Protein AF-A0A938MQ25-F1 (afdb_monomer_lite)

Sequence (168 aa):
AALLAAAAMLLTGCCTPAQARRSIEWHVLLVIAAALGVGTALEKTGAASAIAGVMLGLVQDNPWLVLAMVYLVTTCFTELVTNNAAAALVFPIAMNTAERLGVNPMPFIACIMIAASASFATPIGYQTNLMVYGPGGYRFSDYFRIGIPLNISIGIVAVLLAPLAWGF

pLDDT: mean 87.12, std 5.25, range [68.19, 96.12]

Secondary structure (DSSP, 8-state):
-HHHHHHHHHHTTSS-HHHHHHT--HHHHHHHHHHHHHHHHHHHTTHHHHHHHHHHHHHTT-HHHHHHHHHHHHHHHHTTS-HHHHHHHHHHHHHHHHHHHTS-SHHHHHHHHHHHH---S-SSS-HHHHHHHTTTT--HHHHHHHHHHHHHHHHHHHHHHHHHHH--

Structure (mmCIF, N/CA/C/O backbone):
data_AF-A0A938MQ25-F1
#
_entry.id   AF-A0A938MQ25-F1
#
loop_
_atom_site.group_PDB
_atom_site.id
_atom_site.type_symbol
_atom_site.label_atom_id
_atom_site.label_alt_id
_atom_site.label_comp_id
_atom_site.label_asym_id
_atom_site.label_entity_id
_atom_site.label_seq_id
_atom_site.pdbx_PDB_ins_code
_atom_site.Cartn_x
_atom_site.Cartn_y
_atom_site.Cartn_z
_atom_site.occupancy
_atom_site.B_iso_or_equiv
_atom_site.auth_seq_id
_atom_site.auth_comp_id
_atom_site.auth_asym_id
_atom_site.auth_atom_id
_atom_site.pdbx_PDB_model_num
ATOM 1 N N . ALA A 1 1 ? -18.513 15.174 1.798 1.00 81.75 1 ALA A N 1
ATOM 2 C CA . ALA A 1 1 ? -19.273 14.069 2.427 1.00 81.75 1 ALA A CA 1
ATOM 3 C C . ALA A 1 1 ? -18.786 13.755 3.847 1.00 81.75 1 ALA A C 1
ATOM 5 O O . ALA A 1 1 ? -19.567 13.928 4.772 1.00 81.75 1 ALA A O 1
ATOM 6 N N . ALA A 1 2 ? -17.515 13.378 4.054 1.00 87.31 2 ALA A N 1
ATOM 7 C CA . ALA A 1 2 ? -17.002 12.954 5.370 1.00 87.31 2 ALA A CA 1
ATOM 8 C C . ALA A 1 2 ? -17.216 13.970 6.517 1.00 87.31 2 ALA A C 1
ATOM 10 O O . ALA A 1 2 ? -17.708 13.595 7.576 1.00 87.31 2 ALA A O 1
ATOM 11 N N . LEU A 1 3 ? -16.936 15.264 6.298 1.00 91.12 3 LEU A N 1
ATOM 12 C CA . LEU A 1 3 ? -17.159 16.312 7.313 1.00 91.12 3 LEU A CA 1
ATOM 13 C C . LEU A 1 3 ? -18.640 16.490 7.682 1.00 91.12 3 LEU A C 1
ATOM 15 O O . LEU A 1 3 ? -18.961 16.700 8.846 1.00 91.12 3 LEU A O 1
ATOM 19 N N . LEU A 1 4 ? -19.541 16.367 6.702 1.00 94.12 4 LEU A N 1
ATOM 20 C CA . LEU A 1 4 ? -20.986 16.451 6.936 1.00 94.12 4 LEU A CA 1
ATOM 21 C C . LEU A 1 4 ? -21.484 15.250 7.743 1.00 94.12 4 LEU A C 1
ATOM 23 O O . LEU A 1 4 ? -22.269 15.430 8.666 1.00 94.12 4 LEU A O 1
ATOM 27 N N . ALA A 1 5 ? -20.990 14.045 7.444 1.00 93.00 5 ALA A N 1
ATOM 28 C CA . ALA A 1 5 ? -21.310 12.847 8.216 1.00 93.00 5 ALA A CA 1
ATOM 29 C C . ALA A 1 5 ? -20.801 12.951 9.666 1.00 93.00 5 ALA A C 1
ATOM 31 O O . ALA A 1 5 ? -21.541 12.649 10.598 1.00 93.00 5 ALA A O 1
ATOM 32 N N . ALA A 1 6 ? -19.575 13.448 9.870 1.00 92.12 6 ALA A N 1
ATOM 33 C CA . ALA A 1 6 ? -19.028 13.690 11.205 1.00 92.12 6 ALA A CA 1
ATOM 34 C C . ALA A 1 6 ? -19.843 14.740 11.985 1.00 92.12 6 ALA A C 1
ATOM 36 O O . ALA A 1 6 ? -20.158 14.530 13.156 1.00 92.12 6 ALA A O 1
ATOM 37 N N . ALA A 1 7 ? -20.239 15.839 11.333 1.00 93.06 7 ALA A N 1
ATOM 38 C CA . ALA A 1 7 ? -21.101 16.853 11.936 1.00 93.06 7 ALA A CA 1
ATOM 39 C C . ALA A 1 7 ? -22.481 16.282 12.298 1.00 93.06 7 ALA A C 1
ATOM 41 O O . ALA A 1 7 ? -22.959 16.496 13.408 1.00 93.06 7 ALA A O 1
ATOM 42 N N . ALA A 1 8 ? -23.093 15.500 11.405 1.00 96.00 8 ALA A N 1
ATOM 43 C CA . ALA A 1 8 ? -24.369 14.841 11.661 1.00 96.00 8 ALA A CA 1
ATOM 44 C C . ALA A 1 8 ? -24.287 13.876 12.855 1.00 96.00 8 ALA A C 1
ATOM 46 O O . ALA A 1 8 ? -25.165 13.908 13.711 1.00 96.00 8 ALA A O 1
ATOM 47 N N . MET A 1 9 ? -23.221 13.077 12.970 1.00 95.31 9 MET A N 1
ATOM 48 C CA . MET A 1 9 ? -22.991 12.160 14.101 1.00 95.31 9 MET A CA 1
ATOM 49 C C . MET A 1 9 ? -22.878 12.885 15.452 1.00 95.31 9 MET A C 1
ATOM 51 O O . MET A 1 9 ? -23.326 12.358 16.469 1.00 95.31 9 MET A O 1
ATOM 55 N N . LEU A 1 10 ? -22.296 14.090 15.468 1.00 94.44 10 LEU A N 1
ATOM 56 C CA . LEU A 1 10 ? -22.218 14.930 16.668 1.00 94.44 10 LEU A CA 1
ATOM 57 C C . LEU A 1 10 ? -23.571 15.574 16.996 1.00 94.44 10 LEU A C 1
ATOM 59 O O . LEU A 1 10 ? -23.991 15.559 18.149 1.00 94.44 10 LEU A O 1
ATOM 63 N N . LEU A 1 11 ? -24.266 16.110 15.987 1.00 95.25 11 LEU A N 1
ATOM 64 C CA . LEU A 1 11 ? -25.567 16.770 16.155 1.00 95.25 11 LEU A CA 1
ATOM 65 C C . LEU A 1 11 ? -26.676 15.795 16.573 1.00 95.25 11 LEU A C 1
ATOM 67 O O . LEU A 1 11 ? -27.559 16.163 17.339 1.00 95.25 11 LEU A O 1
ATOM 71 N N . THR A 1 12 ? -26.622 14.553 16.092 1.00 96.12 12 THR A N 1
ATOM 72 C CA . THR A 1 12 ? -27.578 13.485 16.435 1.00 96.12 12 THR A CA 1
ATOM 73 C C . THR A 1 12 ? -27.237 12.763 17.740 1.00 96.12 12 THR A C 1
ATOM 75 O O . THR A 1 12 ? -28.007 11.919 18.188 1.00 96.12 12 THR A O 1
ATOM 78 N N . GLY A 1 13 ? -26.098 13.078 18.369 1.00 91.62 13 GLY A N 1
ATOM 79 C CA . GLY A 1 13 ? -25.671 12.455 19.623 1.00 91.62 13 GLY A CA 1
ATOM 80 C C . GLY A 1 13 ? -25.177 11.011 19.485 1.00 91.62 13 GLY A C 1
ATOM 81 O O . GLY A 1 13 ? -24.945 10.357 20.499 1.00 91.62 13 GLY A O 1
ATOM 82 N N . CYS A 1 14 ? -24.964 10.507 18.263 1.00 94.06 14 CYS A N 1
ATOM 83 C CA . CYS A 1 14 ? -24.379 9.182 18.030 1.00 94.06 14 CYS A CA 1
ATOM 84 C C . CYS A 1 14 ? -22.942 9.066 18.567 1.00 94.06 14 CYS A C 1
ATOM 86 O O . CYS A 1 14 ? -22.477 7.965 18.854 1.00 94.06 14 CYS A O 1
ATOM 88 N N . CYS A 1 15 ? -22.226 10.187 18.686 1.00 93.44 15 CYS A N 1
ATOM 89 C CA . CYS A 1 15 ? -20.8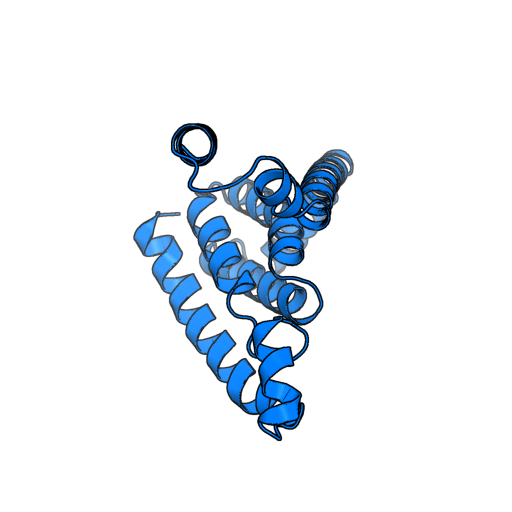61 10.240 19.194 1.00 93.44 15 CYS A CA 1
ATOM 90 C C . CYS A 1 15 ? -20.654 11.489 20.058 1.00 93.44 15 CYS A C 1
ATOM 92 O O . CYS A 1 15 ? -21.105 12.581 19.714 1.00 93.44 15 CYS A O 1
ATOM 94 N N . THR A 1 16 ? -19.934 11.349 21.171 1.00 94.19 16 THR A N 1
ATOM 95 C CA . THR A 1 16 ? -19.534 12.497 21.998 1.00 94.19 16 THR A CA 1
ATOM 96 C C . THR A 1 16 ? -18.340 13.239 21.379 1.00 94.19 16 THR A C 1
ATOM 98 O O . THR A 1 16 ? -17.487 12.612 20.744 1.00 94.19 16 THR A O 1
ATOM 101 N N . PRO A 1 17 ? -18.170 14.552 21.631 1.00 91.88 17 PRO A N 1
ATOM 102 C CA . PRO A 1 17 ? -16.990 15.291 21.170 1.00 91.88 17 PRO A CA 1
ATOM 103 C C . PRO A 1 17 ? -15.659 14.666 21.624 1.00 91.88 17 PRO A C 1
ATOM 105 O O . PRO A 1 17 ? -14.666 14.700 20.898 1.00 91.88 17 PRO A O 1
ATOM 108 N N . ALA A 1 18 ? -15.636 14.053 22.814 1.00 92.00 18 ALA A N 1
ATOM 109 C CA . ALA A 1 18 ? -14.462 13.360 23.335 1.00 92.00 18 ALA A CA 1
ATOM 110 C C . ALA A 1 18 ? -14.138 12.081 22.543 1.00 92.00 18 ALA A C 1
ATOM 112 O O . ALA A 1 18 ? -12.972 11.841 22.229 1.00 92.00 18 ALA A O 1
ATOM 113 N N . GLN A 1 19 ? -15.152 11.280 22.193 1.00 91.19 19 GLN A N 1
ATOM 114 C CA . GLN A 1 19 ? -14.985 10.100 21.337 1.00 91.19 19 GLN A CA 1
ATOM 115 C C . GLN A 1 19 ? -14.527 10.501 19.932 1.00 91.19 19 GLN A C 1
ATOM 117 O O . GLN A 1 19 ? -13.548 9.944 19.445 1.00 91.19 19 GLN A O 1
ATOM 122 N N . ALA A 1 20 ? -15.145 11.526 19.336 1.00 89.94 20 ALA A N 1
ATOM 123 C CA . ALA A 1 20 ? -14.769 12.035 18.017 1.00 89.94 20 ALA A CA 1
ATOM 124 C C . ALA A 1 20 ? -13.315 12.534 17.969 1.00 89.94 20 ALA A C 1
ATOM 126 O O . ALA A 1 20 ? -12.604 12.321 16.991 1.00 89.94 20 ALA A O 1
ATOM 127 N N . ARG A 1 21 ? -12.833 13.174 19.041 1.00 89.50 21 ARG A N 1
ATOM 128 C CA . ARG A 1 21 ? -11.434 13.614 19.123 1.00 89.50 21 ARG A CA 1
ATOM 129 C C . ARG A 1 21 ? -10.461 12.450 19.323 1.00 89.50 21 ARG A C 1
ATOM 131 O O . ARG A 1 21 ? -9.347 12.509 18.810 1.00 89.50 21 ARG A O 1
ATOM 138 N N . ARG A 1 22 ? -10.863 11.405 20.055 1.00 89.62 22 ARG A N 1
ATOM 139 C CA . ARG A 1 22 ? -10.059 10.185 20.259 1.00 89.62 22 ARG A CA 1
ATOM 140 C C . ARG A 1 22 ? -10.003 9.288 19.024 1.00 89.62 22 ARG A C 1
ATOM 142 O O . ARG A 1 22 ? -9.018 8.582 18.869 1.00 89.62 22 ARG A O 1
ATOM 149 N N . SER A 1 23 ? -11.011 9.328 18.152 1.00 88.62 23 SER A N 1
ATOM 150 C CA . SER A 1 23 ? -11.017 8.560 16.900 1.00 88.62 23 SER A CA 1
ATOM 151 C C . SER A 1 23 ? -10.078 9.119 15.825 1.00 88.62 23 SER A C 1
ATOM 153 O O . SER A 1 23 ? -9.952 8.520 14.763 1.00 88.62 23 SER A O 1
ATOM 155 N N . ILE A 1 24 ? -9.439 10.272 16.057 1.00 89.56 24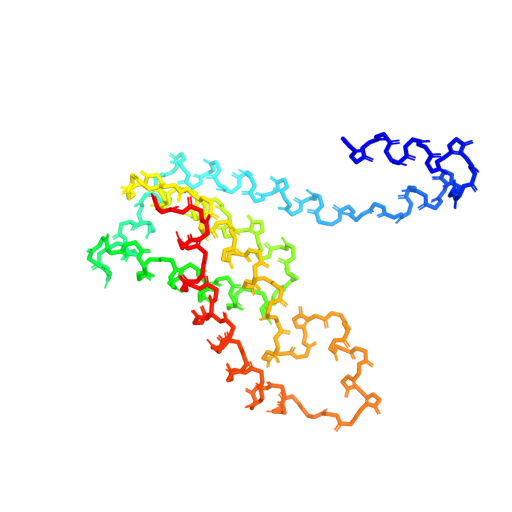 ILE A N 1
ATOM 156 C CA . ILE A 1 24 ? -8.471 10.839 15.115 1.00 89.56 24 ILE A CA 1
ATOM 157 C C . ILE A 1 24 ? -7.145 10.085 15.234 1.00 89.56 24 ILE A C 1
ATOM 159 O O . ILE A 1 24 ? -6.434 10.199 16.235 1.00 89.56 24 ILE A O 1
ATOM 163 N N . GLU A 1 25 ? -6.768 9.377 14.172 1.00 86.31 25 GLU A N 1
ATOM 164 C CA . GLU A 1 25 ? -5.464 8.724 14.059 1.00 86.31 25 GLU A CA 1
ATOM 165 C C . GLU A 1 25 ? -4.373 9.725 13.652 1.00 86.31 25 GLU A C 1
ATOM 167 O O . GLU A 1 25 ? -3.963 9.817 12.493 1.00 86.31 25 GLU A O 1
ATOM 172 N N . TRP A 1 26 ? -3.870 10.489 14.625 1.00 89.12 26 TRP A N 1
ATOM 173 C CA . TRP A 1 26 ? -2.824 11.498 14.399 1.00 89.12 26 TRP A CA 1
ATOM 174 C C . TRP A 1 26 ? -1.571 10.939 13.726 1.00 89.12 26 TRP A C 1
ATOM 176 O O . TRP A 1 26 ? -0.967 11.617 12.900 1.00 89.12 26 TRP A O 1
ATOM 186 N N . HIS A 1 27 ? -1.198 9.699 14.046 1.00 83.25 27 HIS A N 1
ATOM 187 C CA . HIS A 1 27 ? -0.048 9.044 13.431 1.00 83.25 27 HIS A CA 1
ATOM 188 C C . HIS A 1 27 ? -0.218 8.907 11.910 1.00 83.25 27 HIS A C 1
ATOM 190 O O . HIS A 1 27 ? 0.690 9.256 11.164 1.00 83.25 27 HIS A O 1
ATOM 196 N N . VAL A 1 28 ? -1.400 8.495 11.440 1.00 82.38 28 VAL A N 1
ATOM 197 C CA . VAL A 1 28 ? -1.693 8.370 10.004 1.00 82.38 28 VAL A CA 1
ATOM 198 C C . VAL A 1 28 ? -1.664 9.734 9.318 1.00 82.38 28 VAL A C 1
ATOM 200 O O . VAL A 1 28 ? -1.046 9.873 8.266 1.00 82.38 28 VAL A O 1
ATOM 203 N N . LEU A 1 29 ? -2.260 10.761 9.933 1.00 86.62 29 LEU A N 1
ATOM 204 C CA . LEU A 1 29 ? -2.239 12.122 9.385 1.00 86.62 29 LEU A CA 1
ATOM 205 C C . LEU A 1 29 ? -0.811 12.665 9.235 1.00 86.62 29 LEU A C 1
ATOM 207 O O . LEU A 1 29 ? -0.484 13.264 8.210 1.00 86.62 29 LEU A O 1
ATOM 211 N N . LEU A 1 30 ? 0.047 12.427 10.230 1.00 88.81 30 LEU A N 1
ATOM 212 C CA . LEU A 1 30 ? 1.454 12.825 10.186 1.00 88.81 30 LEU A CA 1
ATOM 213 C C . LEU A 1 30 ? 2.226 12.078 9.097 1.00 88.81 30 LEU A C 1
ATOM 215 O O . LEU A 1 30 ? 3.029 12.692 8.400 1.00 88.81 30 LEU A O 1
ATOM 219 N N . VAL A 1 31 ? 1.967 10.780 8.918 1.00 83.06 31 VAL A N 1
ATOM 220 C CA . VAL A 1 31 ? 2.612 9.992 7.862 1.00 83.06 31 VAL A CA 1
ATOM 221 C C . VAL A 1 31 ? 2.181 10.461 6.473 1.00 83.06 31 VAL A C 1
ATOM 223 O O . VAL A 1 31 ? 3.036 10.610 5.606 1.00 83.06 31 VAL A O 1
ATOM 226 N N . ILE A 1 32 ? 0.898 10.772 6.262 1.00 81.56 32 ILE A N 1
ATOM 227 C CA . ILE A 1 32 ? 0.420 11.347 4.994 1.00 81.56 32 ILE A CA 1
ATOM 228 C C . ILE A 1 32 ? 1.108 12.692 4.726 1.00 81.56 32 ILE A C 1
ATOM 230 O O . ILE A 1 32 ? 1.630 12.909 3.635 1.00 81.56 32 ILE A O 1
ATOM 234 N N . ALA A 1 33 ? 1.167 13.582 5.723 1.00 86.44 33 ALA A N 1
ATOM 235 C CA . ALA A 1 33 ? 1.837 14.875 5.584 1.00 86.44 33 ALA A CA 1
ATOM 236 C C . ALA A 1 33 ? 3.335 14.720 5.258 1.00 86.44 33 ALA A C 1
ATOM 238 O O . ALA A 1 33 ? 3.850 15.391 4.362 1.00 86.44 33 ALA A O 1
ATOM 239 N N . ALA A 1 34 ? 4.023 13.802 5.943 1.00 85.94 34 ALA A N 1
ATOM 240 C CA . ALA A 1 34 ? 5.420 13.484 5.676 1.00 85.94 34 ALA A CA 1
ATOM 241 C C . ALA A 1 34 ? 5.611 12.906 4.268 1.00 85.94 34 ALA A C 1
ATOM 243 O O . ALA A 1 34 ? 6.531 13.317 3.569 1.00 85.94 34 ALA A O 1
ATOM 244 N N . ALA A 1 35 ? 4.730 12.010 3.822 1.00 81.44 35 ALA A N 1
ATOM 245 C CA . ALA A 1 35 ? 4.806 11.405 2.500 1.00 81.44 35 ALA A CA 1
ATOM 246 C C . ALA A 1 35 ? 4.602 12.424 1.368 1.00 81.44 35 ALA A C 1
ATOM 248 O O . ALA A 1 35 ? 5.333 12.385 0.382 1.00 81.44 35 ALA A O 1
ATOM 249 N N . LEU A 1 36 ? 3.688 13.387 1.529 1.00 82.00 36 LEU A N 1
ATOM 250 C CA . LEU A 1 36 ? 3.546 14.513 0.596 1.00 82.00 36 LEU A CA 1
ATOM 251 C C . LEU A 1 36 ? 4.813 15.386 0.565 1.00 82.00 36 LEU A C 1
ATOM 253 O O . LEU A 1 36 ? 5.267 15.797 -0.508 1.00 82.00 36 LEU A O 1
ATOM 257 N N . GLY A 1 37 ? 5.425 15.626 1.730 1.00 85.88 37 GLY A N 1
ATOM 258 C CA . GLY A 1 37 ? 6.711 16.319 1.839 1.00 85.88 37 GLY A CA 1
ATOM 259 C C . GLY A 1 37 ? 7.850 15.570 1.139 1.00 85.88 37 GLY A C 1
ATOM 260 O O . GLY A 1 37 ? 8.600 16.172 0.371 1.00 85.88 37 GLY A O 1
ATOM 261 N N . VAL A 1 38 ? 7.943 14.252 1.341 1.00 82.38 38 VAL A N 1
ATOM 262 C CA . VAL A 1 38 ? 8.909 13.369 0.668 1.00 82.38 38 VAL A CA 1
ATOM 263 C C . VAL A 1 38 ? 8.669 13.353 -0.838 1.00 82.38 38 VAL A C 1
ATOM 265 O O . VAL A 1 38 ? 9.625 13.512 -1.587 1.00 82.38 38 VAL A O 1
ATOM 268 N N . GLY A 1 39 ? 7.419 13.242 -1.293 1.00 75.81 39 GLY A N 1
ATOM 269 C CA . GLY A 1 39 ? 7.066 13.314 -2.713 1.00 75.81 39 GLY A CA 1
ATOM 270 C C . GLY A 1 39 ? 7.562 14.607 -3.359 1.00 75.81 39 GLY A C 1
ATOM 271 O O . GLY A 1 39 ? 8.272 14.565 -4.361 1.00 75.81 39 GLY A O 1
ATOM 272 N N . THR A 1 40 ? 7.306 15.745 -2.708 1.00 81.75 40 THR A N 1
ATOM 273 C CA . THR A 1 40 ? 7.781 17.062 -3.168 1.00 81.75 40 THR A CA 1
ATOM 274 C C . THR A 1 40 ? 9.312 17.142 -3.193 1.00 81.75 40 THR A C 1
ATOM 276 O O . THR A 1 40 ? 9.903 17.727 -4.101 1.00 81.75 40 THR A O 1
ATOM 279 N N . ALA A 1 41 ? 9.986 16.570 -2.191 1.00 84.50 41 ALA A N 1
ATOM 280 C CA . ALA A 1 41 ? 11.445 16.535 -2.139 1.00 84.50 41 ALA A CA 1
ATOM 281 C C . ALA A 1 41 ? 12.034 15.646 -3.247 1.00 84.50 41 ALA A C 1
ATOM 283 O O . ALA A 1 41 ? 13.007 16.039 -3.890 1.00 84.50 41 ALA A O 1
ATOM 284 N N . LEU A 1 42 ? 11.437 14.480 -3.509 1.00 80.06 42 LEU A N 1
ATOM 285 C CA . LEU A 1 42 ? 11.841 13.575 -4.587 1.00 80.06 42 LEU A CA 1
ATOM 286 C C . LEU A 1 42 ? 11.661 14.214 -5.968 1.00 80.06 42 LEU A C 1
ATOM 288 O O . LEU A 1 42 ? 12.502 14.011 -6.843 1.00 80.06 42 LEU A O 1
ATOM 292 N N . GLU A 1 43 ? 10.604 15.000 -6.158 1.00 78.81 43 GLU A N 1
ATOM 293 C CA . GLU A 1 43 ? 10.366 15.754 -7.388 1.00 78.81 43 GLU A CA 1
ATOM 294 C C . GLU A 1 43 ? 11.420 16.856 -7.575 1.00 78.81 43 GLU A C 1
ATOM 296 O O . GLU A 1 43 ? 12.126 16.876 -8.582 1.00 78.81 43 GLU A O 1
ATOM 301 N N . LYS A 1 44 ? 11.627 17.707 -6.558 1.00 85.88 44 LYS A N 1
ATOM 302 C CA . LYS A 1 44 ? 12.608 18.810 -6.607 1.00 85.88 44 LYS A CA 1
ATOM 303 C C . LYS A 1 44 ? 14.053 18.348 -6.779 1.00 85.88 44 LYS A C 1
ATOM 305 O O . LYS A 1 44 ? 14.845 19.043 -7.405 1.00 85.88 44 LYS A O 1
ATOM 310 N N . THR A 1 45 ? 14.413 17.207 -6.196 1.00 88.50 45 THR A N 1
ATOM 311 C CA . THR A 1 45 ? 15.765 16.630 -6.313 1.00 88.50 45 THR A CA 1
ATOM 312 C C . THR A 1 45 ? 15.975 15.862 -7.616 1.00 88.50 45 THR A C 1
ATOM 314 O O . THR A 1 45 ? 17.102 15.479 -7.917 1.00 88.50 45 THR A O 1
ATOM 317 N N . GLY A 1 46 ? 14.912 15.595 -8.382 1.00 81.56 46 GLY A N 1
ATOM 318 C CA . GLY A 1 46 ? 14.962 14.706 -9.542 1.00 81.56 46 GLY A CA 1
ATOM 319 C C . GLY A 1 46 ? 15.098 13.220 -9.181 1.00 81.56 46 GLY A C 1
ATOM 320 O O . GLY A 1 46 ? 15.218 12.382 -10.074 1.00 81.56 46 GLY A O 1
ATOM 321 N N . ALA A 1 47 ? 15.040 12.852 -7.898 1.00 81.25 47 ALA A N 1
ATOM 322 C CA . ALA A 1 47 ? 15.116 11.461 -7.462 1.00 81.25 47 ALA A CA 1
ATOM 323 C C . ALA A 1 47 ? 13.899 10.641 -7.923 1.00 81.25 47 ALA A C 1
ATOM 325 O O . ALA A 1 47 ? 14.074 9.515 -8.382 1.00 81.25 47 ALA A O 1
ATOM 326 N N . ALA A 1 48 ? 12.686 11.211 -7.892 1.00 74.50 48 ALA A N 1
ATOM 327 C CA . ALA A 1 48 ? 11.491 10.567 -8.459 1.00 74.50 48 ALA A CA 1
ATOM 328 C C . ALA A 1 48 ? 11.698 10.231 -9.943 1.00 74.50 48 ALA A C 1
ATOM 330 O O . ALA A 1 48 ? 11.378 9.139 -10.407 1.00 74.50 48 ALA A O 1
ATOM 331 N N . SER A 1 49 ? 12.319 11.164 -10.663 1.00 75.81 49 SER A N 1
ATOM 332 C CA . SER A 1 49 ? 12.665 11.023 -12.070 1.00 75.81 49 SER A CA 1
ATOM 333 C C . SER A 1 49 ? 13.698 9.918 -12.326 1.00 75.81 49 SER A C 1
ATOM 335 O O . SER A 1 49 ? 13.560 9.159 -13.285 1.00 75.81 49 SER A O 1
ATOM 337 N N . ALA A 1 50 ? 14.703 9.791 -11.457 1.00 81.94 50 ALA A N 1
ATOM 338 C CA . ALA A 1 50 ? 15.693 8.719 -11.524 1.00 81.94 50 ALA A CA 1
ATOM 339 C C . ALA A 1 50 ? 15.080 7.344 -11.207 1.00 81.94 50 ALA A C 1
ATOM 341 O O . ALA A 1 50 ? 15.308 6.394 -11.951 1.00 81.94 50 ALA A O 1
ATOM 342 N N . ILE A 1 51 ? 14.262 7.246 -10.152 1.00 78.56 51 ILE A N 1
ATOM 343 C CA . ILE A 1 51 ? 13.570 6.007 -9.761 1.00 78.56 51 ILE A CA 1
ATOM 344 C C . ILE A 1 51 ? 12.648 5.543 -10.887 1.00 78.56 51 ILE A C 1
ATOM 346 O O . ILE A 1 51 ? 12.741 4.394 -11.313 1.00 78.56 51 ILE A O 1
ATOM 350 N N . ALA A 1 52 ? 11.820 6.443 -11.421 1.00 73.06 52 ALA A N 1
ATOM 351 C CA . ALA A 1 52 ? 10.958 6.127 -12.550 1.00 73.06 52 ALA A CA 1
ATOM 352 C C . ALA A 1 52 ? 11.778 5.697 -13.775 1.00 73.06 52 ALA A C 1
ATOM 354 O O . ALA A 1 52 ? 11.421 4.724 -14.420 1.00 73.06 52 ALA A O 1
ATOM 355 N N . GLY A 1 53 ? 12.908 6.351 -14.069 1.00 78.00 53 GLY A N 1
ATOM 356 C CA . GLY A 1 53 ? 13.804 5.940 -15.156 1.00 78.00 53 GLY A CA 1
ATOM 357 C C . GLY A 1 53 ? 14.378 4.529 -14.981 1.00 78.00 53 GLY A C 1
ATOM 358 O O . GLY A 1 53 ? 14.414 3.765 -15.940 1.00 78.00 53 GLY A O 1
ATOM 359 N N . VAL A 1 54 ? 14.773 4.151 -13.760 1.00 82.38 54 VAL A N 1
ATOM 360 C CA . VAL A 1 54 ? 15.233 2.785 -13.452 1.00 82.38 54 VAL A CA 1
ATOM 361 C C . VAL A 1 54 ? 14.096 1.777 -13.610 1.00 82.38 54 VAL A C 1
ATOM 363 O O . VAL A 1 54 ? 14.291 0.744 -14.245 1.00 82.38 54 VAL A O 1
ATOM 366 N N . MET A 1 55 ? 12.908 2.076 -13.073 1.00 76.44 55 MET A N 1
ATOM 367 C CA . MET A 1 55 ? 11.740 1.201 -13.209 1.00 76.44 55 MET A CA 1
ATOM 368 C C . MET A 1 55 ? 11.387 1.012 -14.686 1.00 76.44 55 MET A C 1
ATOM 370 O O . MET A 1 55 ? 11.331 -0.116 -15.158 1.00 76.44 55 MET A O 1
ATOM 374 N N . LEU A 1 56 ? 11.244 2.101 -15.441 1.00 77.06 56 LEU A N 1
ATOM 375 C CA . LEU A 1 56 ? 10.920 2.077 -16.866 1.00 77.06 56 LEU A CA 1
ATOM 376 C C . LEU A 1 56 ? 11.985 1.357 -17.702 1.00 77.06 56 LEU A C 1
ATOM 378 O O . LEU A 1 56 ? 11.637 0.561 -18.569 1.00 77.06 56 LEU A O 1
ATOM 382 N N . GLY A 1 57 ? 13.271 1.542 -17.388 1.00 79.19 57 GLY A N 1
ATOM 383 C CA . GLY A 1 57 ? 14.368 0.836 -18.052 1.00 79.19 57 GLY A CA 1
ATOM 384 C C . GLY A 1 57 ? 14.355 -0.681 -17.828 1.00 79.19 57 GLY A C 1
ATOM 385 O O . GLY A 1 57 ? 14.757 -1.432 -18.714 1.00 79.19 57 GLY A O 1
ATOM 386 N N . LEU A 1 58 ? 13.856 -1.148 -16.678 1.00 79.00 58 LEU A N 1
ATOM 387 C CA . LEU A 1 58 ? 13.711 -2.578 -16.382 1.00 79.00 58 LEU A CA 1
ATOM 388 C C . LEU A 1 58 ? 12.515 -3.222 -17.097 1.00 79.00 58 LEU A C 1
ATOM 390 O O . LEU A 1 58 ? 12.555 -4.419 -17.373 1.00 79.00 58 LEU A O 1
ATOM 394 N N . VAL A 1 59 ? 11.457 -2.455 -17.383 1.00 79.69 59 VAL A N 1
ATOM 395 C CA . VAL A 1 59 ? 10.184 -2.972 -17.930 1.00 79.69 59 VAL A CA 1
ATOM 396 C C . VAL A 1 59 ? 9.759 -2.365 -19.272 1.00 79.69 59 VAL A C 1
ATOM 398 O O . VAL A 1 59 ? 8.624 -2.563 -19.702 1.00 79.69 59 VAL A O 1
ATOM 401 N N . GLN A 1 60 ? 10.690 -1.707 -19.971 1.00 78.62 60 GLN A N 1
ATOM 402 C CA . GLN A 1 60 ? 10.547 -1.211 -21.349 1.00 78.62 60 GLN A CA 1
ATOM 403 C C . GLN A 1 60 ? 9.279 -0.372 -21.575 1.00 78.62 60 GLN A C 1
ATOM 405 O O . GLN A 1 60 ? 8.548 -0.592 -22.538 1.00 78.62 60 GLN A O 1
ATOM 410 N N . ASP A 1 61 ? 8.984 0.546 -20.652 1.00 78.62 61 ASP A N 1
ATOM 411 C CA . ASP A 1 61 ? 7.818 1.444 -20.713 1.00 78.62 61 ASP A CA 1
ATOM 412 C C . ASP A 1 61 ? 6.443 0.744 -20.803 1.00 78.62 61 ASP A C 1
ATOM 414 O O . ASP A 1 61 ? 5.441 1.382 -21.116 1.00 78.62 61 ASP A O 1
ATOM 418 N N . ASN A 1 62 ? 6.340 -0.560 -20.510 1.00 87.19 62 ASN A N 1
ATOM 419 C CA . ASN A 1 62 ? 5.058 -1.265 -20.554 1.00 87.19 62 ASN A CA 1
ATOM 420 C C . ASN A 1 62 ? 4.197 -0.920 -19.316 1.00 87.19 62 ASN A C 1
ATOM 422 O O . ASN A 1 62 ? 4.548 -1.345 -18.207 1.00 87.19 62 ASN A O 1
ATOM 426 N N . PRO A 1 63 ? 3.037 -0.241 -19.468 1.00 86.44 63 PRO A N 1
ATOM 427 C CA . PRO A 1 63 ? 2.231 0.217 -18.332 1.00 86.44 63 PRO A CA 1
ATOM 428 C C . PRO A 1 63 ? 1.772 -0.913 -17.403 1.00 86.44 63 PRO A C 1
ATOM 430 O O . PRO A 1 63 ? 1.715 -0.728 -16.189 1.00 86.44 63 PRO A O 1
ATOM 433 N N . TRP A 1 64 ? 1.511 -2.107 -17.945 1.00 90.44 64 TRP A N 1
ATOM 434 C CA . TRP A 1 64 ? 1.107 -3.279 -17.162 1.00 90.44 64 TRP A CA 1
ATOM 435 C C . TRP A 1 64 ? 2.222 -3.776 -16.246 1.00 90.44 64 TRP A C 1
ATOM 437 O O . TRP A 1 64 ? 1.983 -4.112 -15.086 1.00 90.44 64 TRP A O 1
ATOM 447 N N . LEU A 1 65 ? 3.451 -3.819 -16.759 1.00 89.56 65 LEU A N 1
ATOM 448 C CA . LEU A 1 65 ? 4.599 -4.303 -15.998 1.00 89.56 65 LEU A CA 1
ATOM 449 C C . LEU A 1 65 ? 5.021 -3.296 -14.927 1.00 89.56 65 LEU A C 1
ATOM 451 O O . LEU A 1 65 ? 5.381 -3.678 -13.814 1.00 89.56 65 LEU A O 1
ATOM 455 N N . VAL A 1 66 ? 4.919 -2.005 -15.238 1.00 89.75 66 VAL A N 1
ATOM 456 C CA . VAL A 1 66 ? 5.164 -0.931 -14.276 1.00 89.75 66 VAL A CA 1
ATOM 457 C C . VAL A 1 66 ? 4.111 -0.947 -13.166 1.00 89.75 66 VAL A C 1
ATOM 459 O O . VAL A 1 66 ? 4.459 -0.846 -11.990 1.00 89.75 66 VAL A O 1
ATOM 462 N N . LEU A 1 67 ? 2.837 -1.168 -13.507 1.00 91.00 67 LEU A N 1
ATOM 463 C CA . LEU A 1 67 ? 1.762 -1.343 -12.529 1.00 91.00 67 LEU A CA 1
ATOM 464 C C . LEU A 1 67 ? 2.020 -2.542 -11.604 1.00 91.00 67 LEU A C 1
ATOM 466 O O . LEU A 1 67 ? 1.899 -2.417 -10.385 1.00 91.00 67 LEU A O 1
ATOM 470 N N . ALA A 1 68 ? 2.439 -3.680 -12.165 1.00 91.69 68 ALA A N 1
ATOM 471 C CA . ALA A 1 68 ? 2.817 -4.860 -11.389 1.00 91.69 68 ALA A CA 1
ATOM 472 C C . ALA A 1 68 ? 4.004 -4.587 -10.450 1.00 91.69 68 ALA A C 1
ATOM 474 O O . ALA A 1 68 ? 4.004 -5.035 -9.303 1.00 91.69 68 ALA A O 1
ATOM 475 N N . MET A 1 69 ? 4.994 -3.815 -10.903 1.00 89.75 69 MET A N 1
ATOM 476 C CA . MET A 1 69 ? 6.133 -3.420 -10.076 1.00 89.75 69 MET A CA 1
ATOM 477 C C . MET A 1 69 ? 5.703 -2.513 -8.914 1.00 89.75 69 MET A C 1
ATOM 479 O O . MET A 1 69 ? 6.110 -2.747 -7.779 1.00 89.75 69 MET A O 1
ATOM 483 N N . VAL A 1 70 ? 4.838 -1.524 -9.164 1.00 90.81 70 VAL A N 1
ATOM 484 C CA . VAL A 1 70 ? 4.275 -0.651 -8.117 1.00 90.81 70 VAL A CA 1
ATOM 485 C C . VAL A 1 70 ? 3.465 -1.456 -7.098 1.00 90.81 70 VAL A C 1
ATOM 487 O O . VAL A 1 70 ? 3.595 -1.225 -5.893 1.00 90.81 70 VAL A O 1
ATOM 490 N N . TYR A 1 71 ? 2.668 -2.426 -7.556 1.00 92.88 71 TYR A N 1
ATOM 491 C CA . TYR A 1 71 ? 1.950 -3.345 -6.673 1.00 92.88 71 TYR A CA 1
ATOM 492 C C . TYR A 1 71 ? 2.929 -4.113 -5.776 1.00 92.88 71 TYR A C 1
ATOM 494 O O . TYR A 1 71 ? 2.785 -4.099 -4.556 1.00 92.88 71 TYR A O 1
ATOM 502 N N . LEU A 1 72 ? 3.969 -4.715 -6.364 1.00 90.50 72 LEU A N 1
ATOM 503 C CA . LEU A 1 72 ? 4.963 -5.501 -5.632 1.00 90.50 72 LEU A CA 1
ATOM 504 C C . LEU A 1 72 ? 5.696 -4.661 -4.583 1.00 90.50 72 LEU A C 1
ATOM 506 O O . LEU A 1 72 ? 5.807 -5.087 -3.435 1.00 90.50 72 LEU A O 1
ATOM 510 N N . VAL A 1 73 ? 6.142 -3.453 -4.945 1.00 88.81 73 VAL A N 1
ATOM 511 C CA . VAL A 1 73 ? 6.760 -2.523 -3.989 1.00 88.81 73 VAL A CA 1
ATOM 512 C C . VAL A 1 73 ? 5.783 -2.214 -2.856 1.00 88.81 73 VAL A C 1
ATOM 514 O O . VAL A 1 73 ? 6.156 -2.311 -1.692 1.00 88.81 73 VAL A O 1
ATOM 517 N N . THR A 1 74 ? 4.521 -1.917 -3.165 1.00 90.88 74 THR A N 1
ATOM 518 C CA . THR A 1 74 ? 3.518 -1.609 -2.136 1.00 90.88 74 THR A CA 1
ATOM 519 C C . THR A 1 74 ? 3.298 -2.784 -1.185 1.00 90.88 74 THR A C 1
ATOM 521 O O . THR A 1 74 ? 3.321 -2.588 0.029 1.00 90.88 74 THR A O 1
ATOM 524 N N . THR A 1 75 ? 3.154 -4.007 -1.705 1.00 90.31 75 THR A N 1
ATOM 525 C CA . THR A 1 75 ? 3.015 -5.214 -0.880 1.00 90.31 75 THR A CA 1
ATOM 526 C C . THR A 1 75 ? 4.255 -5.443 -0.013 1.00 90.31 75 THR A C 1
ATOM 528 O O . THR A 1 75 ? 4.130 -5.743 1.167 1.00 90.31 75 THR A O 1
ATOM 531 N N . CYS A 1 76 ? 5.469 -5.232 -0.526 1.00 88.00 76 CYS A N 1
ATOM 532 C CA . CYS A 1 76 ? 6.669 -5.337 0.308 1.00 88.00 76 CYS A CA 1
ATOM 533 C C . CYS A 1 76 ? 6.670 -4.320 1.459 1.00 88.00 76 CYS A C 1
ATOM 535 O O . CYS A 1 76 ? 7.005 -4.674 2.586 1.00 88.00 76 CYS A O 1
ATOM 537 N N . PHE A 1 77 ? 6.277 -3.071 1.204 1.00 85.62 77 PHE A N 1
ATOM 538 C CA . PHE A 1 77 ? 6.215 -2.044 2.246 1.00 85.62 77 PHE A CA 1
ATOM 539 C C . PHE A 1 77 ? 5.101 -2.313 3.267 1.00 85.62 77 PHE A C 1
ATOM 541 O O . PHE A 1 77 ? 5.309 -2.088 4.459 1.00 85.62 77 PHE A O 1
ATOM 548 N N . THR A 1 78 ? 3.947 -2.823 2.829 1.00 86.56 78 THR A N 1
ATOM 549 C CA . THR A 1 78 ? 2.799 -3.092 3.713 1.00 86.56 78 THR A CA 1
ATOM 550 C C . THR A 1 78 ? 3.015 -4.264 4.668 1.00 86.56 78 THR A C 1
ATOM 552 O O . THR A 1 78 ? 2.336 -4.371 5.682 1.00 86.56 78 THR A O 1
ATOM 555 N N . GLU A 1 79 ? 3.948 -5.158 4.348 1.00 84.31 79 GLU A N 1
ATOM 556 C CA . GLU A 1 79 ? 4.325 -6.277 5.218 1.00 84.31 79 GLU A CA 1
ATOM 557 C C . GLU A 1 79 ? 5.373 -5.862 6.270 1.00 84.31 79 GLU A C 1
ATOM 559 O O . GLU A 1 79 ? 5.616 -6.581 7.237 1.00 84.31 79 GLU A O 1
ATOM 564 N N . LEU A 1 80 ? 6.006 -4.695 6.095 1.00 77.81 80 LEU A N 1
ATOM 565 C CA . LEU A 1 80 ? 7.051 -4.167 6.982 1.00 77.81 80 LEU A CA 1
ATOM 566 C C . LEU A 1 80 ? 6.558 -3.019 7.872 1.00 77.81 80 LEU A C 1
ATOM 568 O O . LEU A 1 80 ? 7.078 -2.812 8.968 1.00 77.81 80 LEU A O 1
ATOM 572 N N . VAL A 1 81 ? 5.590 -2.247 7.384 1.00 80.88 81 VAL A N 1
ATOM 573 C CA . VAL A 1 81 ? 5.056 -1.034 8.017 1.00 80.88 81 VAL A CA 1
ATOM 574 C C . VAL A 1 81 ? 3.525 -1.107 8.015 1.00 80.88 81 VAL A C 1
ATOM 576 O O . VAL A 1 81 ? 2.937 -2.025 7.460 1.00 80.88 81 VAL A O 1
ATOM 579 N N . THR A 1 82 ? 2.845 -0.141 8.631 1.00 82.81 82 THR A N 1
ATOM 580 C CA . THR A 1 82 ? 1.381 -0.058 8.580 1.00 82.81 82 THR A CA 1
ATOM 581 C C . THR A 1 82 ? 0.878 0.206 7.157 1.00 82.81 82 THR A C 1
ATOM 583 O O . THR A 1 82 ? 1.457 1.005 6.419 1.00 82.81 82 THR A O 1
ATOM 586 N N . ASN A 1 83 ? -0.255 -0.403 6.794 1.00 86.75 83 ASN A N 1
ATOM 587 C CA . ASN A 1 83 ? -0.880 -0.274 5.470 1.00 86.75 83 ASN A CA 1
ATOM 588 C C . ASN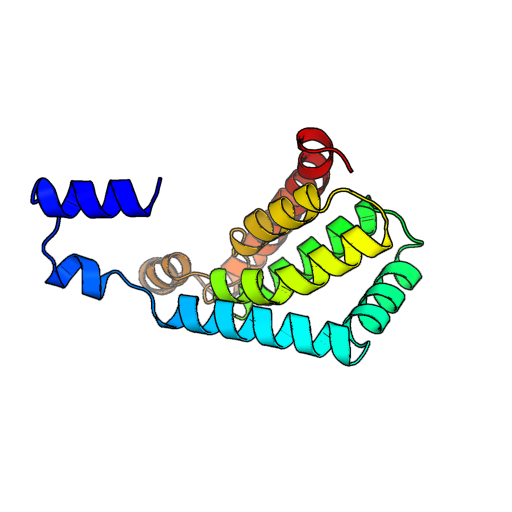 A 1 83 ? -1.036 1.184 5.012 1.00 86.75 83 ASN A C 1
ATOM 590 O O . ASN A 1 83 ? -0.676 1.545 3.891 1.00 86.75 83 ASN A O 1
ATOM 594 N N . ASN A 1 84 ? -1.513 2.047 5.912 1.00 83.62 84 ASN A N 1
ATOM 595 C CA . ASN A 1 84 ? -1.710 3.466 5.620 1.00 83.62 84 ASN A CA 1
ATOM 596 C C . ASN A 1 84 ? -0.382 4.184 5.336 1.00 83.62 84 ASN A C 1
ATOM 598 O O . ASN A 1 84 ? -0.326 5.051 4.465 1.00 83.62 84 ASN A O 1
ATOM 602 N N . ALA A 1 85 ? 0.692 3.818 6.044 1.00 79.62 85 ALA A N 1
ATOM 603 C CA . ALA A 1 85 ? 2.014 4.386 5.817 1.00 79.62 85 ALA A CA 1
ATOM 604 C C . ALA A 1 85 ? 2.626 3.916 4.494 1.00 79.62 85 ALA A C 1
ATOM 606 O O . ALA A 1 85 ? 3.172 4.732 3.752 1.00 79.62 85 ALA A O 1
ATOM 607 N N . ALA A 1 86 ? 2.491 2.626 4.178 1.00 86.00 86 ALA A N 1
ATOM 608 C CA . ALA A 1 86 ? 2.944 2.060 2.913 1.00 86.00 86 ALA A CA 1
ATOM 609 C C . ALA A 1 86 ? 2.250 2.737 1.720 1.00 86.00 86 ALA A C 1
ATOM 611 O O . ALA A 1 86 ? 2.922 3.217 0.807 1.00 86.00 86 ALA A O 1
ATOM 612 N N . ALA A 1 87 ? 0.919 2.865 1.766 1.00 88.31 87 ALA A N 1
ATOM 613 C CA . ALA A 1 87 ? 0.151 3.539 0.723 1.00 88.31 87 ALA A CA 1
ATOM 614 C C . ALA A 1 87 ? 0.580 5.003 0.545 1.00 88.31 87 ALA A C 1
ATOM 616 O O . ALA A 1 87 ? 0.818 5.439 -0.580 1.00 88.31 87 ALA A O 1
ATOM 617 N N . ALA A 1 88 ? 0.731 5.748 1.646 1.00 84.06 88 ALA A N 1
ATOM 618 C CA . ALA A 1 88 ? 1.156 7.144 1.598 1.00 84.06 88 ALA A CA 1
ATOM 619 C C . ALA A 1 88 ? 2.544 7.302 0.955 1.00 84.06 88 ALA A C 1
ATOM 621 O O . ALA A 1 88 ? 2.738 8.198 0.139 1.00 84.06 88 ALA A O 1
ATOM 622 N N . LEU A 1 89 ? 3.490 6.418 1.284 1.00 81.88 89 LEU A N 1
ATOM 623 C CA . LEU A 1 89 ? 4.862 6.466 0.778 1.00 81.88 89 LEU A CA 1
ATOM 624 C C . LEU A 1 89 ? 4.959 6.119 -0.713 1.00 81.88 89 LEU A C 1
ATOM 626 O O . LEU A 1 89 ? 5.722 6.759 -1.437 1.00 81.88 89 LEU A O 1
ATOM 630 N N . VAL A 1 90 ? 4.193 5.130 -1.183 1.00 87.88 90 VAL A N 1
ATOM 631 C CA . VAL A 1 90 ? 4.258 4.674 -2.584 1.00 87.88 90 VAL A CA 1
ATOM 632 C C . VAL A 1 90 ? 3.418 5.546 -3.523 1.00 87.88 90 VAL A C 1
ATOM 634 O O . VAL A 1 90 ? 3.764 5.694 -4.696 1.00 87.88 90 VAL A O 1
ATOM 637 N N . PHE A 1 91 ? 2.366 6.195 -3.019 1.00 88.50 91 PHE A N 1
ATOM 638 C CA . PHE A 1 91 ? 1.507 7.096 -3.792 1.00 88.50 91 PHE A CA 1
ATOM 639 C C . PHE A 1 91 ? 2.258 8.130 -4.661 1.00 88.50 91 PHE A C 1
ATOM 641 O O . PHE A 1 91 ? 2.003 8.167 -5.867 1.00 88.50 91 PHE A O 1
ATOM 648 N N . PRO A 1 92 ? 3.205 8.942 -4.139 1.00 83.38 92 PRO A N 1
ATOM 649 C CA . PRO A 1 92 ? 3.910 9.928 -4.962 1.00 83.38 92 PRO A CA 1
ATOM 650 C C . PRO A 1 92 ? 4.763 9.291 -6.067 1.00 83.38 92 PRO A C 1
ATOM 652 O O . PRO A 1 92 ? 4.889 9.866 -7.148 1.00 83.38 92 PRO A O 1
ATOM 655 N N . ILE A 1 93 ? 5.322 8.100 -5.825 1.00 83.62 93 ILE A N 1
ATOM 656 C CA . ILE A 1 93 ? 6.111 7.356 -6.817 1.00 83.62 93 ILE A CA 1
ATOM 657 C C . ILE A 1 93 ? 5.197 6.894 -7.956 1.00 83.62 93 ILE A C 1
ATOM 659 O O . ILE A 1 93 ? 5.517 7.084 -9.128 1.00 83.62 93 ILE A O 1
ATOM 663 N N . ALA A 1 94 ? 4.035 6.338 -7.616 1.00 88.44 94 ALA A N 1
ATOM 664 C CA . ALA A 1 94 ? 3.057 5.863 -8.585 1.00 88.44 94 ALA A CA 1
ATOM 665 C C . ALA A 1 94 ? 2.476 6.990 -9.450 1.00 88.44 94 ALA A C 1
ATOM 667 O O . ALA A 1 94 ? 2.394 6.833 -10.666 1.00 88.44 94 ALA A O 1
ATOM 668 N N . MET A 1 95 ? 2.151 8.137 -8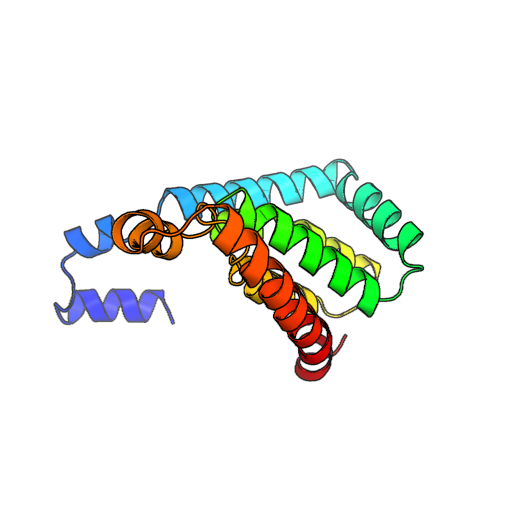.844 1.00 87.06 95 MET A N 1
ATOM 669 C CA . MET A 1 95 ? 1.692 9.332 -9.563 1.00 87.06 95 MET A CA 1
ATOM 670 C C . MET A 1 95 ? 2.720 9.800 -10.599 1.00 87.06 95 MET A C 1
ATOM 672 O O . MET A 1 95 ? 2.401 9.902 -11.780 1.00 87.06 95 MET A O 1
ATOM 676 N N . ASN A 1 96 ? 3.976 9.988 -10.179 1.00 83.06 96 ASN A N 1
ATOM 677 C CA . ASN A 1 96 ? 5.060 10.406 -11.076 1.00 83.06 96 ASN A CA 1
ATOM 678 C C . ASN A 1 96 ? 5.316 9.390 -12.200 1.00 83.06 96 ASN A C 1
ATOM 680 O O . ASN A 1 96 ? 5.674 9.755 -13.319 1.00 83.06 96 ASN A O 1
ATOM 684 N N . THR A 1 97 ? 5.166 8.099 -11.903 1.00 85.06 97 THR A N 1
ATOM 685 C CA . THR A 1 97 ? 5.391 7.040 -12.889 1.00 85.06 97 THR A CA 1
ATOM 686 C C . THR A 1 97 ? 4.278 7.011 -13.939 1.00 85.06 97 THR A C 1
ATOM 688 O O . THR A 1 97 ? 4.572 6.890 -15.126 1.00 85.06 97 THR A O 1
ATOM 691 N N . ALA A 1 98 ? 3.019 7.184 -13.523 1.00 88.25 98 ALA A N 1
ATOM 692 C CA . ALA A 1 98 ? 1.883 7.297 -14.436 1.00 88.25 98 ALA A CA 1
ATOM 693 C C . ALA A 1 98 ? 2.000 8.535 -15.343 1.00 88.25 98 ALA A C 1
ATOM 695 O O . ALA A 1 98 ? 1.832 8.422 -16.555 1.00 88.25 98 ALA A O 1
ATOM 696 N N . GLU A 1 99 ? 2.387 9.687 -14.782 1.00 86.69 99 GLU A N 1
ATOM 697 C CA . GLU A 1 99 ? 2.625 10.916 -15.554 1.00 86.69 99 GLU A CA 1
ATOM 698 C C . GLU A 1 99 ? 3.721 10.739 -16.610 1.00 86.69 99 GLU A C 1
ATOM 700 O O . GLU A 1 99 ? 3.556 11.165 -17.751 1.00 86.69 99 GLU A O 1
ATOM 705 N N . ARG A 1 100 ? 4.822 10.058 -16.268 1.00 83.19 100 ARG A N 1
ATOM 706 C CA . ARG A 1 100 ? 5.914 9.768 -17.212 1.00 83.19 100 ARG A CA 1
ATOM 707 C C . ARG A 1 100 ? 5.514 8.825 -18.338 1.00 83.19 100 ARG A C 1
ATOM 709 O O . ARG A 1 100 ? 5.988 8.992 -19.456 1.00 83.19 100 ARG A O 1
ATOM 716 N N . LEU A 1 101 ? 4.656 7.853 -18.041 1.00 86.50 101 LEU A N 1
ATOM 717 C CA . LEU A 1 101 ? 4.075 6.953 -19.036 1.00 86.50 101 LEU A CA 1
ATOM 718 C C . LEU A 1 101 ? 2.985 7.629 -19.883 1.00 86.50 101 LEU A C 1
ATOM 720 O O . LEU A 1 101 ? 2.564 7.059 -20.887 1.00 86.50 101 LEU A O 1
ATOM 724 N N . GLY A 1 102 ? 2.515 8.818 -19.490 1.00 87.06 102 GLY A N 1
ATOM 725 C CA . GLY A 1 102 ? 1.404 9.500 -20.149 1.00 87.06 102 GLY A CA 1
ATOM 726 C C . GLY A 1 102 ? 0.068 8.767 -19.995 1.00 87.06 102 GLY A C 1
ATOM 727 O O . GLY A 1 102 ? -0.799 8.912 -20.852 1.00 87.06 102 GLY A O 1
ATOM 728 N N . VAL A 1 103 ? -0.084 7.973 -18.930 1.00 90.50 103 VAL A N 1
ATOM 729 C CA . VAL A 1 103 ? -1.286 7.175 -18.645 1.00 90.50 103 VAL A CA 1
ATOM 730 C C . VAL A 1 103 ? -2.045 7.730 -17.443 1.00 90.50 103 VAL A C 1
ATOM 732 O O . VAL A 1 103 ? -1.504 8.437 -16.591 1.00 90.50 103 VAL A O 1
ATOM 735 N N . ASN A 1 104 ? -3.318 7.375 -17.347 1.00 91.94 104 ASN A N 1
ATOM 736 C CA . ASN A 1 104 ? -4.185 7.641 -16.220 1.00 91.94 104 ASN A CA 1
ATOM 737 C C . ASN A 1 104 ? -3.569 7.059 -14.930 1.00 91.94 104 ASN A C 1
ATOM 739 O O . ASN A 1 104 ? -3.240 5.871 -14.883 1.00 91.94 104 ASN A O 1
ATOM 743 N N . PRO A 1 105 ? -3.429 7.851 -13.851 1.00 91.12 105 PRO A N 1
ATOM 744 C CA . PRO A 1 105 ? -2.914 7.363 -12.572 1.00 91.12 105 PRO A CA 1
ATOM 745 C C . PRO A 1 105 ? -3.915 6.496 -11.791 1.00 91.12 105 PRO A C 1
ATOM 747 O O . PRO A 1 105 ? -3.516 5.800 -10.856 1.00 91.12 105 PRO A O 1
ATOM 750 N N . MET A 1 106 ? -5.208 6.501 -12.139 1.00 93.12 106 MET A N 1
ATOM 751 C CA . MET A 1 106 ? -6.247 5.779 -11.388 1.00 93.12 106 MET A CA 1
ATOM 752 C C . MET A 1 106 ? -5.973 4.273 -11.206 1.00 93.12 106 MET A C 1
ATOM 754 O O . MET A 1 106 ? -6.089 3.807 -10.069 1.00 93.12 106 MET A O 1
ATOM 758 N N . PRO A 1 107 ? -5.555 3.502 -12.234 1.00 92.94 107 PRO A N 1
ATOM 759 C CA . PRO A 1 107 ? -5.181 2.098 -12.060 1.00 92.94 107 PRO A CA 1
ATOM 760 C C . PRO A 1 107 ? -4.057 1.889 -11.040 1.00 92.94 107 PRO A C 1
ATOM 762 O O . PRO A 1 107 ? -4.105 0.939 -10.258 1.00 92.94 107 PRO A O 1
ATOM 765 N N . PHE A 1 108 ? -3.072 2.792 -11.005 1.00 92.62 108 PHE A N 1
ATOM 766 C CA . PHE A 1 108 ? -1.961 2.734 -10.056 1.00 92.62 108 PHE A CA 1
ATOM 767 C C . PHE A 1 108 ? -2.427 2.986 -8.628 1.00 92.62 108 PHE A C 1
ATOM 769 O O . PHE A 1 108 ? -2.078 2.230 -7.723 1.00 92.62 108 PHE A O 1
ATOM 776 N N . ILE A 1 109 ? -3.263 4.006 -8.430 1.00 92.75 109 ILE A N 1
ATOM 777 C CA . ILE A 1 109 ? -3.836 4.328 -7.120 1.00 92.75 109 ILE A CA 1
ATOM 778 C C . ILE A 1 109 ? -4.702 3.163 -6.624 1.00 92.75 109 ILE A C 1
ATOM 780 O O . ILE A 1 109 ? -4.569 2.745 -5.474 1.00 92.75 109 ILE A O 1
ATOM 784 N N . ALA A 1 110 ? -5.545 2.592 -7.489 1.00 93.44 110 ALA A N 1
ATOM 785 C CA . ALA A 1 110 ? -6.356 1.420 -7.165 1.00 93.44 110 ALA A CA 1
ATOM 786 C C . ALA A 1 110 ? -5.492 0.213 -6.772 1.00 93.44 110 ALA A C 1
ATOM 788 O O . ALA A 1 110 ? -5.752 -0.421 -5.748 1.00 93.44 110 ALA A O 1
ATOM 789 N N . CYS A 1 111 ? -4.425 -0.064 -7.527 1.00 92.94 111 CYS A N 1
ATOM 790 C CA . CYS A 1 111 ? -3.486 -1.130 -7.189 1.00 92.94 111 CYS A CA 1
ATOM 791 C C . CYS A 1 111 ? -2.787 -0.889 -5.851 1.00 92.94 111 CYS A C 1
ATOM 793 O O . CYS A 1 111 ? -2.681 -1.831 -5.076 1.00 92.94 111 CYS A O 1
ATOM 795 N N . ILE A 1 112 ? -2.366 0.342 -5.539 1.00 93.62 112 ILE A N 1
ATOM 796 C CA . ILE A 1 112 ? -1.776 0.672 -4.232 1.00 93.62 112 ILE A CA 1
ATOM 797 C C . ILE A 1 112 ? -2.776 0.402 -3.106 1.00 93.62 112 ILE A C 1
ATOM 799 O O . ILE A 1 112 ? -2.412 -0.213 -2.109 1.00 93.62 112 ILE A O 1
ATOM 803 N N . MET A 1 113 ? -4.035 0.827 -3.256 1.00 92.00 113 MET A N 1
ATOM 804 C CA . MET A 1 113 ? -5.064 0.613 -2.231 1.00 92.00 113 MET A CA 1
ATOM 805 C C . MET A 1 113 ? -5.301 -0.8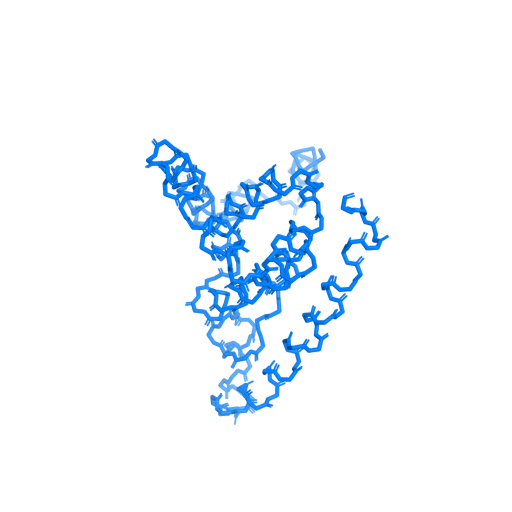78 -1.960 1.00 92.00 113 MET A C 1
ATOM 807 O O . MET A 1 113 ? -5.419 -1.287 -0.802 1.00 92.00 113 MET A O 1
ATOM 811 N N . ILE A 1 114 ? -5.338 -1.696 -3.016 1.00 93.06 114 ILE A N 1
ATOM 812 C CA . ILE A 1 114 ? -5.496 -3.149 -2.891 1.00 93.06 114 ILE A CA 1
ATOM 813 C C . ILE A 1 114 ? -4.232 -3.775 -2.293 1.00 93.06 114 ILE A C 1
ATOM 815 O O . ILE A 1 114 ? -4.331 -4.526 -1.327 1.00 93.06 114 ILE A O 1
ATOM 819 N N . ALA A 1 115 ? -3.051 -3.432 -2.811 1.00 91.31 115 ALA A N 1
ATOM 820 C CA . ALA A 1 115 ? -1.768 -3.960 -2.355 1.00 91.31 115 ALA A CA 1
ATOM 821 C C . ALA A 1 115 ? -1.510 -3.653 -0.879 1.00 91.31 115 ALA A C 1
ATOM 823 O O . ALA A 1 115 ? -1.105 -4.541 -0.140 1.00 91.31 115 ALA A O 1
ATOM 824 N N . ALA A 1 116 ? -1.790 -2.422 -0.443 1.00 89.81 116 ALA A N 1
ATOM 825 C CA . ALA A 1 116 ? -1.665 -2.014 0.950 1.00 89.81 116 ALA A CA 1
ATOM 826 C C . ALA A 1 116 ? -2.671 -2.739 1.855 1.00 89.81 116 ALA A C 1
ATOM 828 O O . ALA A 1 116 ? -2.433 -2.887 3.042 1.00 89.81 116 ALA A O 1
ATOM 829 N N . SER A 1 117 ? -3.801 -3.208 1.324 1.00 87.88 117 SER A N 1
ATOM 830 C CA . SER A 1 117 ? -4.772 -3.988 2.101 1.00 87.88 117 SER A CA 1
ATOM 831 C C . SER A 1 117 ? -4.444 -5.486 2.121 1.00 87.88 117 SER A C 1
ATOM 833 O O . SER A 1 117 ? -4.841 -6.191 3.048 1.00 87.88 117 SER A O 1
ATOM 835 N N . ALA A 1 118 ? -3.709 -5.975 1.121 1.00 86.69 118 ALA A N 1
ATOM 836 C CA . ALA A 1 118 ? -3.307 -7.368 0.968 1.00 86.69 118 ALA A CA 1
ATOM 837 C C . ALA A 1 118 ? -2.036 -7.691 1.780 1.00 86.69 118 ALA A C 1
ATOM 839 O O . ALA A 1 118 ? -0.999 -8.042 1.221 1.00 86.69 118 ALA A O 1
ATOM 840 N N . SER A 1 119 ? -2.125 -7.543 3.106 1.00 84.44 119 SER A N 1
ATOM 841 C CA . SER A 1 119 ? -1.045 -7.838 4.059 1.00 84.44 119 SER A CA 1
ATOM 842 C C . SER A 1 119 ? -1.281 -9.203 4.719 1.00 84.44 119 SER A C 1
ATOM 844 O O . SER A 1 119 ? -1.839 -9.303 5.817 1.00 84.44 119 SER A O 1
ATOM 846 N N . PHE A 1 120 ? -0.964 -10.277 3.990 1.00 86.12 120 PHE A N 1
ATOM 847 C CA . PHE A 1 120 ? -1.213 -11.661 4.418 1.00 86.12 120 PHE A CA 1
ATOM 848 C C . PHE A 1 120 ? 0.061 -12.456 4.717 1.00 86.12 120 PHE A C 1
ATOM 850 O O . PHE A 1 120 ? -0.017 -13.490 5.381 1.00 86.12 120 PHE A O 1
ATOM 857 N N . ALA A 1 121 ? 1.225 -12.025 4.225 1.00 85.69 121 ALA A N 1
ATOM 858 C CA . ALA A 1 121 ? 2.469 -12.784 4.326 1.00 85.69 121 ALA A CA 1
ATOM 859 C C . ALA A 1 121 ? 3.111 -12.692 5.715 1.00 85.69 121 ALA A C 1
ATOM 861 O O . ALA A 1 121 ? 3.870 -13.586 6.092 1.00 85.69 121 ALA A O 1
ATOM 862 N N . THR A 1 122 ? 2.788 -11.662 6.498 1.00 85.50 122 THR A N 1
ATOM 863 C CA . THR A 1 122 ? 3.307 -11.479 7.853 1.00 85.50 122 THR A CA 1
ATOM 864 C C . THR A 1 122 ? 2.190 -11.279 8.881 1.00 85.50 122 THR A C 1
ATOM 866 O O . THR A 1 122 ? 1.157 -10.661 8.605 1.00 85.50 122 THR A O 1
ATOM 869 N N . PRO A 1 123 ? 2.393 -11.750 10.125 1.00 78.81 123 PRO A N 1
ATOM 870 C CA . PRO A 1 123 ? 1.478 -11.436 11.209 1.00 78.81 123 PRO A CA 1
ATOM 871 C C . PRO A 1 123 ? 1.597 -9.973 11.650 1.00 78.81 123 PRO A C 1
ATOM 873 O O . PRO A 1 123 ? 0.640 -9.446 12.193 1.00 78.81 123 PRO A O 1
ATOM 876 N N . ILE A 1 124 ? 2.743 -9.320 11.419 1.00 78.62 124 ILE A N 1
ATOM 877 C CA . ILE A 1 124 ? 3.044 -7.949 11.867 1.00 78.62 124 ILE A CA 1
ATOM 878 C C . ILE A 1 124 ? 2.364 -6.904 10.980 1.00 78.62 124 ILE A C 1
ATOM 880 O O . ILE A 1 124 ? 1.976 -5.847 11.477 1.00 78.62 124 ILE A O 1
ATOM 884 N N . GLY A 1 125 ? 2.189 -7.208 9.693 1.00 68.19 125 GLY A N 1
ATOM 885 C CA . GLY A 1 125 ? 1.663 -6.272 8.708 1.00 68.19 125 GLY A CA 1
ATOM 886 C C . GLY A 1 125 ? 0.240 -5.782 8.990 1.00 68.19 125 GLY A C 1
ATOM 887 O O . GLY A 1 125 ? -0.138 -4.710 8.522 1.00 68.19 125 GLY A O 1
ATOM 888 N N . TYR A 1 126 ? -0.551 -6.490 9.810 1.00 80.94 126 TYR A N 1
ATOM 889 C CA . TYR A 1 126 ? -1.898 -6.036 10.152 1.00 80.94 126 TYR A CA 1
ATOM 890 C C . TYR A 1 126 ? -2.336 -6.381 11.579 1.00 80.94 126 TYR A C 1
ATOM 892 O O . TYR A 1 126 ? -2.095 -7.475 12.089 1.00 80.94 126 TYR A O 1
ATOM 900 N N . GLN A 1 127 ? -3.040 -5.448 12.232 1.00 80.44 127 GLN A N 1
ATOM 901 C CA . GLN A 1 127 ? -3.424 -5.593 13.641 1.00 80.44 127 GLN A CA 1
ATOM 902 C C . GLN A 1 127 ? -4.297 -6.825 13.897 1.00 80.44 127 GLN A C 1
ATOM 904 O O . GLN A 1 127 ? -4.130 -7.488 14.918 1.00 80.44 127 GLN A O 1
ATOM 909 N N . THR A 1 128 ? -5.202 -7.172 12.980 1.00 83.62 128 THR A N 1
ATOM 910 C CA . THR A 1 128 ? -6.061 -8.351 13.162 1.00 83.62 128 THR A CA 1
ATOM 911 C C . THR A 1 128 ? -5.278 -9.655 13.040 1.00 83.62 128 THR A C 1
ATOM 913 O O . THR A 1 128 ? -5.577 -10.600 13.766 1.00 83.62 128 THR A O 1
ATOM 916 N N . ASN A 1 129 ? -4.242 -9.698 12.193 1.00 86.25 129 ASN A N 1
ATOM 917 C CA . ASN A 1 129 ? -3.350 -10.853 12.078 1.00 86.25 129 ASN A CA 1
ATOM 918 C C . ASN A 1 129 ? -2.616 -11.081 13.409 1.00 86.25 129 ASN A C 1
ATOM 920 O O . ASN A 1 129 ? -2.596 -12.200 13.921 1.00 86.25 129 ASN A O 1
ATOM 924 N N . LEU A 1 130 ? -2.114 -10.010 14.039 1.00 84.88 130 LEU A N 1
ATOM 925 C CA . LEU A 1 130 ? -1.516 -10.074 15.380 1.00 84.88 130 LEU A CA 1
ATOM 926 C C . LEU A 1 130 ? -2.498 -10.575 16.448 1.00 84.88 130 LEU A C 1
ATOM 928 O O . LEU A 1 130 ? -2.107 -11.369 17.303 1.00 84.88 130 LEU A O 1
ATOM 932 N N . MET A 1 131 ? -3.764 -10.142 16.403 1.00 86.50 131 MET A N 1
ATOM 933 C CA . MET A 1 131 ? -4.777 -10.545 17.391 1.00 86.50 131 MET A CA 1
ATOM 934 C C . MET A 1 131 ? -5.045 -12.051 17.385 1.00 86.50 131 MET A C 1
ATOM 936 O O . MET A 1 131 ? -5.271 -12.628 18.447 1.00 86.50 131 MET A O 1
ATOM 940 N N . VAL A 1 132 ? -5.009 -12.696 16.215 1.00 87.56 132 VAL A N 1
ATOM 941 C CA . VAL A 1 132 ? -5.230 -14.147 16.096 1.00 87.56 132 VAL A CA 1
ATOM 942 C C . VAL A 1 132 ? -3.935 -14.956 16.138 1.00 87.56 132 VAL A C 1
ATOM 944 O O . VAL A 1 132 ? -3.992 -16.155 16.388 1.00 87.56 132 VAL A O 1
ATOM 947 N N . TYR A 1 133 ? -2.771 -14.327 15.937 1.00 86.44 133 TYR A N 1
ATOM 948 C CA . TYR A 1 133 ? -1.469 -15.000 15.903 1.00 86.44 133 TYR A CA 1
ATOM 949 C C . TYR A 1 133 ? -1.203 -15.825 17.170 1.00 86.44 133 TYR A C 1
ATOM 951 O O . TYR A 1 133 ? -0.917 -17.017 17.083 1.00 86.44 133 TYR A O 1
ATOM 959 N N . GLY A 1 134 ? -1.364 -15.209 18.346 1.00 84.19 134 GLY A N 1
ATOM 960 C CA . GLY A 1 134 ? -1.160 -15.875 19.637 1.00 84.19 134 GLY A CA 1
ATOM 961 C C . GLY A 1 134 ? -2.263 -16.888 19.977 1.00 84.19 134 GLY A C 1
ATOM 962 O O . GLY A 1 134 ? -1.972 -18.078 20.087 1.00 84.19 134 GLY A O 1
ATOM 963 N N . PRO A 1 135 ? -3.531 -16.456 20.124 1.00 88.75 135 PRO A N 1
ATOM 964 C CA . PRO A 1 135 ? -4.639 -17.341 20.498 1.00 88.75 135 PRO A CA 1
ATOM 965 C C . PRO A 1 135 ? -4.923 -18.463 19.491 1.00 88.75 135 PRO A C 1
ATOM 967 O O . PRO A 1 135 ? -5.402 -19.524 19.879 1.00 88.75 135 PRO A O 1
ATOM 970 N N . GLY A 1 136 ? -4.629 -18.243 18.208 1.00 86.31 136 GLY A N 1
ATOM 971 C CA . GLY A 1 136 ? -4.805 -19.233 17.145 1.00 86.31 136 GLY A CA 1
ATOM 972 C C . GLY A 1 136 ? -3.680 -20.264 17.052 1.00 86.31 136 GLY A C 1
ATOM 973 O O . GLY A 1 136 ? -3.792 -21.196 16.261 1.00 86.31 136 GLY A O 1
ATOM 974 N N . GLY A 1 137 ? -2.599 -20.118 17.830 1.00 88.38 137 GLY A N 1
ATOM 975 C CA . GLY A 1 137 ? -1.465 -21.045 17.804 1.00 88.38 137 GLY A CA 1
ATOM 976 C C . GLY A 1 137 ? -0.691 -21.049 16.480 1.00 88.38 137 GLY A C 1
ATOM 977 O O . GLY A 1 137 ? -0.010 -22.030 16.178 1.00 88.38 137 GLY A O 1
ATOM 978 N N . TYR A 1 138 ? -0.797 -19.976 15.691 1.00 89.88 138 TYR A N 1
ATOM 979 C CA . TYR A 1 138 ? -0.128 -19.866 14.399 1.00 89.88 138 TYR A CA 1
ATOM 980 C C . TYR A 1 138 ? 1.371 -19.635 14.571 1.00 89.88 138 TYR A C 1
ATOM 982 O O . TYR A 1 138 ? 1.825 -18.904 15.452 1.00 89.88 138 TYR A O 1
ATOM 990 N N . ARG A 1 139 ? 2.159 -20.223 13.674 1.00 89.50 139 ARG A N 1
ATOM 991 C CA . ARG A 1 139 ? 3.584 -19.928 13.535 1.00 89.50 139 ARG A CA 1
ATOM 992 C C . ARG A 1 139 ? 3.783 -18.856 12.476 1.00 89.50 139 ARG A C 1
ATOM 994 O O . ARG A 1 139 ? 3.029 -18.758 11.513 1.00 89.50 139 ARG A O 1
ATOM 1001 N N . PHE A 1 140 ? 4.859 -18.085 12.601 1.00 85.81 140 PHE A N 1
ATOM 1002 C CA . PHE A 1 140 ? 5.233 -17.081 11.599 1.00 85.81 140 PHE A CA 1
ATOM 1003 C C . PHE A 1 140 ? 5.361 -17.684 10.184 1.00 85.81 140 PHE A C 1
ATOM 1005 O O . PHE A 1 140 ? 4.989 -17.059 9.196 1.00 85.81 140 PHE A O 1
ATOM 1012 N N . SER A 1 141 ? 5.820 -18.938 10.090 1.00 90.25 141 SER A N 1
ATOM 1013 C CA . SER A 1 141 ? 5.908 -19.693 8.834 1.00 90.25 141 SER A CA 1
ATOM 1014 C C . SER A 1 141 ? 4.559 -19.940 8.158 1.00 90.25 141 SER A C 1
ATOM 1016 O O . SER A 1 141 ? 4.518 -20.081 6.937 1.00 90.25 141 SER A O 1
ATOM 1018 N N . ASP A 1 142 ? 3.466 -20.007 8.922 1.00 89.75 142 ASP A N 1
ATOM 1019 C CA . ASP A 1 142 ? 2.134 -20.302 8.385 1.00 89.75 142 ASP A CA 1
ATOM 1020 C C . ASP A 1 142 ? 1.616 -19.115 7.564 1.00 89.75 142 ASP A C 1
ATOM 1022 O O . ASP A 1 142 ? 1.085 -19.303 6.467 1.00 89.75 142 ASP A O 1
ATOM 1026 N N . TYR A 1 143 ? 1.888 -17.895 8.039 1.00 88.50 143 TYR A N 1
ATOM 1027 C CA . TYR A 1 143 ? 1.608 -16.647 7.325 1.00 88.50 143 TYR A CA 1
ATOM 1028 C C . TYR A 1 143 ? 2.394 -16.555 6.022 1.00 88.50 143 TYR A C 1
ATOM 1030 O O . TYR A 1 143 ? 1.809 -16.317 4.974 1.00 88.50 143 TYR A O 1
ATOM 1038 N N . PHE A 1 144 ? 3.694 -16.845 6.038 1.00 88.81 144 PHE A N 1
ATOM 1039 C CA . PHE A 1 144 ? 4.486 -16.838 4.806 1.00 88.81 144 PHE A CA 1
ATOM 1040 C C . PHE A 1 144 ? 3.981 -17.865 3.786 1.00 88.81 144 PHE A C 1
ATOM 1042 O O . PHE A 1 144 ? 3.862 -17.566 2.598 1.00 88.81 144 PHE A O 1
ATOM 1049 N N . ARG A 1 145 ? 3.665 -19.081 4.248 1.00 90.06 145 ARG A N 1
ATOM 1050 C CA . ARG A 1 145 ? 3.282 -20.201 3.382 1.00 90.06 145 ARG A CA 1
ATOM 1051 C C . ARG A 1 145 ? 1.938 -19.989 2.687 1.00 90.06 145 ARG A C 1
ATOM 1053 O O . ARG A 1 145 ? 1.793 -20.413 1.544 1.00 90.06 145 ARG A O 1
ATOM 1060 N N . ILE A 1 146 ? 0.969 -19.378 3.366 1.00 90.88 146 ILE A N 1
ATOM 1061 C CA . ILE A 1 146 ? -0.384 -19.152 2.830 1.00 90.88 146 ILE A CA 1
ATOM 1062 C C . ILE A 1 146 ? -0.517 -17.739 2.253 1.00 90.88 146 ILE A C 1
ATOM 1064 O O . ILE A 1 146 ? -1.114 -17.547 1.194 1.00 90.88 146 ILE A O 1
ATOM 1068 N N . GLY A 1 147 ? 0.078 -16.758 2.921 1.00 89.56 147 GLY A N 1
ATOM 1069 C CA . GLY A 1 147 ? -0.020 -15.349 2.581 1.00 89.56 147 GLY A CA 1
ATOM 1070 C C . GLY A 1 147 ? 0.678 -14.977 1.284 1.00 89.56 147 GLY A C 1
ATOM 1071 O O . GLY A 1 147 ? 0.099 -14.235 0.503 1.00 89.56 147 GLY A O 1
ATOM 1072 N N . ILE A 1 148 ? 1.864 -15.523 0.981 1.00 90.81 148 ILE A N 1
ATOM 1073 C CA . ILE A 1 148 ? 2.544 -15.220 -0.293 1.00 90.81 148 ILE A CA 1
ATOM 1074 C C . ILE A 1 148 ? 1.703 -15.660 -1.506 1.00 90.81 148 ILE A C 1
ATOM 1076 O O . ILE A 1 148 ? 1.454 -14.820 -2.375 1.00 90.81 148 ILE A O 1
ATOM 1080 N N . PRO A 1 149 ? 1.217 -16.918 -1.594 1.00 92.62 149 PRO A N 1
ATOM 1081 C CA . PRO A 1 149 ? 0.317 -17.320 -2.675 1.00 92.62 149 PRO A CA 1
ATOM 1082 C C . PRO A 1 149 ? -0.927 -16.434 -2.781 1.00 92.62 149 PRO A C 1
ATOM 1084 O O . PRO A 1 149 ? -1.333 -16.072 -3.887 1.00 92.62 149 PRO A O 1
ATOM 1087 N N . LEU A 1 150 ? -1.506 -16.045 -1.641 1.00 92.44 150 LEU A N 1
ATOM 1088 C CA . LEU A 1 150 ? -2.689 -15.192 -1.610 1.00 92.44 150 LEU A CA 1
ATOM 1089 C C . LEU A 1 150 ? -2.379 -13.775 -2.124 1.00 92.44 150 LEU A C 1
ATOM 1091 O O . LEU A 1 150 ? -3.077 -13.298 -3.018 1.00 92.44 150 LEU A O 1
ATOM 1095 N N . ASN A 1 151 ? -1.291 -13.154 -1.662 1.00 91.31 151 ASN A N 1
ATOM 1096 C CA . ASN A 1 151 ? -0.809 -11.850 -2.129 1.00 91.31 151 ASN A CA 1
ATOM 1097 C C . ASN A 1 151 ? -0.572 -11.848 -3.644 1.00 91.31 151 ASN A C 1
ATOM 1099 O O . ASN A 1 151 ? -0.964 -10.899 -4.321 1.00 91.31 151 ASN A O 1
ATOM 1103 N N . ILE A 1 152 ? 0.035 -12.914 -4.182 1.00 92.56 152 ILE A N 1
ATOM 1104 C CA . ILE A 1 152 ? 0.274 -13.065 -5.624 1.00 92.56 152 ILE A CA 1
ATOM 1105 C C . ILE A 1 152 ? -1.053 -13.184 -6.376 1.00 92.56 152 ILE A C 1
ATOM 1107 O O . ILE A 1 152 ? -1.245 -12.500 -7.378 1.00 92.56 152 ILE A O 1
ATOM 1111 N N . SER A 1 153 ? -1.984 -14.013 -5.894 1.00 93.75 153 SER A N 1
ATOM 1112 C CA . SER A 1 153 ? -3.287 -14.188 -6.547 1.00 93.75 153 SER A CA 1
ATOM 1113 C C . SER A 1 153 ? -4.081 -12.879 -6.606 1.00 93.75 153 SER A C 1
ATOM 1115 O O . SER A 1 153 ? -4.599 -12.517 -7.661 1.00 93.75 153 SER A O 1
ATOM 1117 N N . ILE A 1 154 ? -4.094 -12.119 -5.508 1.00 93.56 154 ILE A N 1
ATOM 1118 C CA . ILE A 1 154 ? -4.744 -10.810 -5.433 1.00 93.56 154 ILE A CA 1
ATOM 1119 C C . ILE A 1 154 ? -4.010 -9.803 -6.313 1.00 93.56 154 ILE A C 1
ATOM 1121 O O . ILE A 1 154 ? -4.663 -9.029 -7.002 1.00 93.56 154 ILE A O 1
ATOM 1125 N N . GLY A 1 155 ? -2.678 -9.853 -6.359 1.00 92.75 155 GLY A N 1
ATOM 1126 C CA . GLY A 1 155 ? -1.877 -8.992 -7.224 1.00 92.75 155 GLY A CA 1
ATOM 1127 C C . GLY A 1 155 ? -2.169 -9.201 -8.699 1.00 92.75 155 GLY A C 1
ATOM 1128 O O . GLY A 1 155 ? -2.385 -8.228 -9.414 1.00 92.75 155 GLY A O 1
ATOM 1129 N N . ILE A 1 156 ? -2.273 -10.453 -9.146 1.00 93.81 156 ILE A N 1
ATOM 1130 C CA . ILE A 1 156 ? -2.667 -10.771 -10.524 1.00 93.81 156 ILE A CA 1
ATOM 1131 C C . ILE A 1 156 ? -4.053 -10.191 -10.819 1.00 93.81 156 ILE A C 1
ATOM 1133 O O . ILE A 1 156 ? -4.232 -9.509 -11.824 1.00 93.81 156 ILE A O 1
ATOM 1137 N N . VAL A 1 157 ? -5.026 -10.406 -9.930 1.00 94.12 157 VAL A N 1
ATOM 1138 C CA . VAL A 1 157 ? -6.388 -9.886 -10.110 1.00 94.12 157 VAL A CA 1
ATOM 1139 C C . VAL A 1 157 ? -6.408 -8.355 -10.123 1.00 94.12 157 VAL A C 1
ATOM 1141 O O . VAL A 1 157 ? -7.051 -7.766 -10.986 1.00 94.12 157 VAL A O 1
ATOM 1144 N N . ALA A 1 158 ? -5.685 -7.700 -9.216 1.00 92.88 158 ALA A N 1
ATOM 1145 C CA . ALA A 1 158 ? -5.635 -6.247 -9.105 1.00 92.88 158 ALA A CA 1
ATOM 1146 C C . ALA A 1 158 ? -4.985 -5.605 -10.335 1.00 92.88 158 ALA A C 1
ATOM 1148 O O . ALA A 1 158 ? -5.564 -4.698 -10.931 1.00 92.88 158 ALA A O 1
ATOM 1149 N N . VAL A 1 159 ? -3.824 -6.116 -10.752 1.00 92.88 159 VAL A N 1
ATOM 1150 C CA . VAL A 1 159 ? -3.090 -5.628 -11.927 1.00 92.88 159 VAL A CA 1
ATOM 1151 C C . VAL A 1 159 ? -3.893 -5.850 -13.207 1.00 92.88 159 VAL A C 1
ATOM 1153 O O . VAL A 1 159 ? -3.829 -5.011 -14.098 1.00 92.88 159 VAL A O 1
ATOM 1156 N N . LEU A 1 160 ? -4.672 -6.935 -13.301 1.00 92.50 160 LEU A N 1
ATOM 1157 C CA . LEU A 1 160 ? -5.539 -7.197 -14.452 1.00 92.50 160 LEU A CA 1
ATOM 1158 C C . LEU A 1 160 ? -6.790 -6.310 -14.470 1.00 92.50 160 LEU A C 1
ATOM 1160 O O . LEU A 1 160 ? -7.125 -5.737 -15.503 1.00 92.50 160 LEU A O 1
ATOM 1164 N N . LEU A 1 161 ? -7.490 -6.197 -13.340 1.00 92.25 161 LEU A N 1
ATOM 1165 C CA . LEU A 1 161 ? -8.783 -5.514 -13.277 1.00 92.25 161 LEU A CA 1
ATOM 1166 C C . LEU A 1 161 ? -8.668 -3.993 -13.189 1.00 92.25 161 LEU A C 1
ATOM 1168 O O . LEU A 1 161 ? -9.535 -3.303 -13.723 1.00 92.25 161 LEU A O 1
ATOM 1172 N N . ALA A 1 162 ? -7.635 -3.448 -12.541 1.00 91.50 162 ALA A N 1
ATOM 1173 C CA . ALA A 1 162 ? -7.535 -2.002 -12.349 1.00 91.50 162 ALA A CA 1
ATOM 1174 C C . ALA A 1 162 ? -7.454 -1.230 -13.686 1.00 91.50 162 ALA A C 1
ATOM 1176 O O . ALA A 1 162 ? -8.226 -0.288 -13.870 1.00 91.50 162 ALA A O 1
ATOM 1177 N N . PRO A 1 163 ? -6.637 -1.633 -14.676 1.00 88.56 163 PRO A N 1
ATOM 1178 C CA . PRO A 1 163 ? -6.637 -0.977 -15.982 1.00 88.56 163 PRO A CA 1
ATOM 1179 C C . PRO A 1 163 ? -7.928 -1.196 -16.773 1.00 88.56 163 PRO A C 1
ATOM 1181 O O . PRO A 1 163 ? -8.336 -0.315 -17.519 1.00 88.56 163 PRO A O 1
ATOM 1184 N N . LEU A 1 164 ? -8.599 -2.341 -16.604 1.00 90.06 164 LEU A N 1
ATOM 1185 C CA . LEU A 1 164 ? -9.875 -2.619 -17.276 1.00 90.06 164 LEU A CA 1
ATOM 1186 C C . LEU A 1 164 ? -11.019 -1.747 -16.744 1.00 90.06 164 LEU A C 1
ATOM 1188 O O . LEU A 1 164 ? -11.918 -1.390 -17.499 1.00 90.06 164 LEU A O 1
ATOM 1192 N N . ALA A 1 165 ? -10.992 -1.411 -15.454 1.00 89.56 165 ALA A N 1
ATOM 1193 C CA . ALA A 1 165 ? -12.030 -0.609 -14.817 1.00 89.56 165 ALA A CA 1
ATOM 1194 C C . ALA A 1 165 ? -11.858 0.902 -15.050 1.00 89.56 165 ALA A C 1
ATOM 1196 O O . ALA A 1 165 ? -12.857 1.599 -15.222 1.00 89.56 165 ALA A O 1
ATOM 1197 N N . TRP A 1 166 ? -10.621 1.413 -15.061 1.00 86.19 166 TRP A N 1
ATOM 1198 C CA . TRP A 1 166 ? -10.351 2.858 -15.170 1.00 86.19 166 TRP A CA 1
ATOM 1199 C C . TRP A 1 166 ? -9.717 3.303 -16.492 1.00 86.19 166 TRP A C 1
ATOM 1201 O O . TRP A 1 166 ? -9.697 4.504 -16.765 1.00 86.19 166 TRP A O 1
ATOM 1211 N N . GLY A 1 167 ? -9.227 2.370 -17.308 1.00 84.06 167 GLY A N 1
ATOM 1212 C CA . GLY A 1 167 ? -8.369 2.675 -18.450 1.00 84.06 167 GLY A CA 1
ATOM 1213 C C . GLY A 1 167 ? -6.977 3.134 -18.011 1.00 84.06 167 GLY A C 1
ATOM 1214 O O . GLY A 1 167 ? -6.816 3.765 -16.962 1.00 84.06 167 GLY A O 1
ATOM 1215 N N . PHE A 1 168 ? -5.971 2.803 -18.819 1.00 81.56 168 PHE A N 1
ATOM 1216 C CA . PHE A 1 168 ? -4.729 3.573 -18.845 1.00 81.56 168 PHE A CA 1
ATOM 1217 C C . PHE A 1 168 ? -4.939 4.863 -19.633 1.00 81.56 168 PHE A C 1
ATOM 1219 O O . PHE A 1 168 ? -5.839 4.899 -20.499 1.00 81.56 168 PHE A O 1
#

Foldseek 3Di:
DVVVVLVVCPVVVVDDPVRSVVPDPVVLVVLLVVLVVVLVVCVVVCVLVVVLVVLCVVVVLDPLSSLLVLLVQLLVVLLVDELSNSLSNSVSSLVSNCVVSVHDSQLSNQSSNQSSVLNQQACVSDPVSVVCCVVVVDDRVVSNVPSVVVSVVSSVVSSVVSCVPPND

Radius 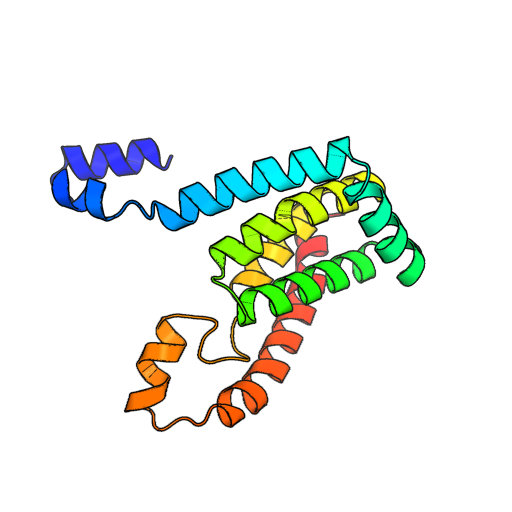of gyration: 18.46 Å; chains: 1; bounding box: 43×40×45 Å